Protein AF-A0A2K3MKZ1-F1 (afdb_monomer_lite)

Sequence (138 aa):
MDYRFEHHVVTYNKDEVHPLVTDGWKDMRDVFDLHQNEVIE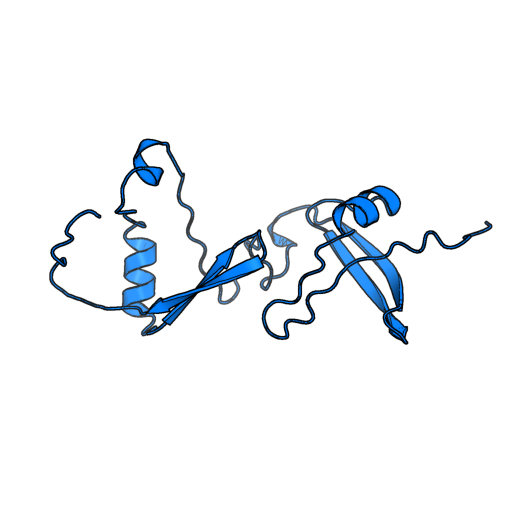FAYHGQGLFGIMASRRFESEDQIPDYHSRSVSRGNSVRFQVELTRDNISNPYLSIWNAFEIYVRNSNLNVITACCDNGTKTEMQVAKQDNPFWMTAL

Secondary structure (DSSP, 8-state):
-----------B---SSS--B-TTHHHHHHHTT--SSEEEEEEEEETTEEEEEEEEE-SSGGGS-TTSTT--SSSSPPP------HHHHHSS-----HHHHHHHHHTT-SEEEEE-TTS-EEEEE----SS---PPP-

Structure (mmCIF, N/CA/C/O backbone):
data_AF-A0A2K3MKZ1-F1
#
_entry.id   AF-A0A2K3MKZ1-F1
#
loop_
_atom_site.group_PDB
_atom_site.id
_atom_site.type_symbol
_atom_site.label_atom_id
_atom_site.label_alt_id
_atom_site.label_comp_id
_atom_site.label_asym_id
_atom_site.label_entity_id
_atom_site.label_seq_id
_atom_site.pdbx_PDB_ins_code
_atom_site.Cartn_x
_atom_site.Cartn_y
_atom_site.Cartn_z
_atom_site.occupancy
_atom_site.B_iso_or_equiv
_atom_site.auth_seq_id
_atom_site.auth_comp_id
_atom_site.auth_asym_id
_atom_site.auth_atom_id
_atom_site.pdbx_PDB_model_num
ATOM 1 N N . MET A 1 1 ? 23.942 4.328 -27.305 1.00 41.25 1 MET A N 1
ATOM 2 C CA . MET A 1 1 ? 23.542 3.670 -26.049 1.00 41.25 1 MET A CA 1
ATOM 3 C C . MET A 1 1 ? 22.583 2.561 -26.430 1.00 41.25 1 MET A C 1
ATOM 5 O O . MET A 1 1 ? 21.489 2.851 -26.893 1.00 41.25 1 MET A O 1
ATOM 9 N N . ASP A 1 2 ? 23.061 1.322 -26.394 1.00 34.81 2 ASP A N 1
ATOM 10 C CA . ASP A 1 2 ? 22.307 0.124 -26.774 1.00 34.81 2 ASP A CA 1
ATOM 11 C C . ASP A 1 2 ? 21.481 -0.290 -25.541 1.00 34.81 2 ASP A C 1
ATOM 13 O O . ASP A 1 2 ? 21.956 -1.043 -24.697 1.00 34.81 2 ASP A O 1
ATOM 17 N N . TYR A 1 3 ? 20.289 0.299 -25.367 1.00 44.50 3 TYR A N 1
ATOM 18 C CA . TYR A 1 3 ? 19.333 -0.048 -24.304 1.00 44.50 3 TYR A CA 1
ATOM 19 C C . TYR A 1 3 ? 18.700 -1.408 -24.608 1.00 44.50 3 TYR A C 1
ATOM 21 O O . TYR A 1 3 ? 17.492 -1.500 -24.825 1.00 44.50 3 TYR A O 1
ATOM 29 N N . ARG A 1 4 ? 19.502 -2.473 -24.702 1.00 46.88 4 ARG A N 1
ATOM 30 C CA . ARG A 1 4 ? 18.979 -3.835 -24.824 1.00 46.88 4 ARG A CA 1
ATOM 31 C C . ARG A 1 4 ? 18.303 -4.216 -23.515 1.00 46.88 4 ARG A C 1
ATOM 33 O O . ARG A 1 4 ? 18.897 -4.876 -22.679 1.00 46.88 4 ARG A O 1
ATOM 40 N N . PHE A 1 5 ? 17.067 -3.745 -23.386 1.00 56.25 5 PHE A N 1
ATOM 41 C CA . PHE A 1 5 ? 15.929 -4.392 -22.767 1.00 56.25 5 PHE A CA 1
ATOM 42 C C . PHE A 1 5 ? 16.297 -5.306 -21.602 1.00 56.25 5 PHE A C 1
ATOM 44 O O . PHE A 1 5 ? 16.205 -6.529 -21.711 1.00 56.25 5 PHE A O 1
ATOM 51 N N . GLU A 1 6 ? 16.654 -4.714 -20.466 1.00 63.59 6 GLU A N 1
ATOM 52 C CA . GLU A 1 6 ? 16.498 -5.400 -19.188 1.00 63.59 6 GLU A CA 1
ATOM 53 C C . GLU A 1 6 ? 14.995 -5.514 -18.922 1.00 63.59 6 GLU A C 1
ATOM 55 O O . GLU A 1 6 ? 14.397 -4.759 -18.170 1.00 63.59 6 GLU A O 1
ATOM 60 N N . HIS A 1 7 ? 14.326 -6.410 -19.644 1.00 76.25 7 HIS A N 1
ATOM 61 C CA . HIS A 1 7 ? 12.954 -6.765 -19.338 1.00 76.25 7 HIS A CA 1
ATOM 62 C C . HIS A 1 7 ? 12.983 -7.611 -18.076 1.00 76.25 7 HIS A C 1
ATOM 64 O O . HIS A 1 7 ? 13.445 -8.752 -18.092 1.00 76.25 7 HIS A O 1
ATOM 70 N N . HIS A 1 8 ? 12.492 -7.039 -16.984 1.00 86.81 8 HIS A N 1
ATOM 71 C CA . HIS A 1 8 ? 12.277 -7.775 -15.756 1.00 86.81 8 HIS A CA 1
ATOM 72 C C . HIS A 1 8 ? 10.819 -8.221 -15.685 1.00 86.81 8 HIS A C 1
ATOM 74 O O . HIS A 1 8 ? 9.904 -7.433 -15.929 1.00 86.81 8 HIS A O 1
ATOM 80 N N . VAL A 1 9 ? 10.599 -9.497 -15.379 1.00 90.81 9 VAL A N 1
ATOM 81 C CA . VAL A 1 9 ? 9.252 -10.047 -15.237 1.00 90.81 9 VAL A CA 1
ATOM 82 C C . VAL A 1 9 ? 8.858 -9.958 -13.777 1.00 90.81 9 VAL A C 1
ATOM 84 O O . VAL A 1 9 ? 9.576 -10.439 -12.906 1.00 90.81 9 VAL A O 1
ATOM 87 N N . VAL A 1 10 ? 7.698 -9.363 -13.528 1.00 92.19 10 VAL A N 1
ATOM 88 C CA . VAL A 1 10 ? 7.110 -9.286 -12.195 1.00 92.19 10 VAL A CA 1
ATOM 89 C C . VAL A 1 10 ? 5.719 -9.900 -12.189 1.00 92.19 10 VAL A C 1
ATOM 91 O O . VAL A 1 10 ? 4.999 -9.853 -13.191 1.00 92.19 10 VAL A O 1
ATOM 94 N N . THR A 1 11 ? 5.322 -10.458 -11.051 1.00 92.62 11 THR A N 1
ATOM 95 C CA . THR A 1 11 ? 3.951 -10.924 -10.839 1.00 92.62 11 THR A CA 1
ATOM 96 C C . THR A 1 11 ? 3.108 -9.764 -10.333 1.00 92.62 11 THR A C 1
ATOM 98 O O . THR A 1 11 ? 3.474 -9.091 -9.377 1.00 92.62 11 THR A O 1
ATOM 101 N N . TYR A 1 12 ? 1.951 -9.547 -10.952 1.00 89.12 12 TYR A N 1
ATOM 102 C CA . TYR A 1 12 ? 0.942 -8.608 -10.476 1.00 89.12 12 TYR A CA 1
ATOM 103 C C . TYR A 1 12 ? -0.300 -9.385 -10.043 1.00 89.12 12 TYR A C 1
ATOM 105 O O . TYR A 1 12 ? -0.839 -10.171 -10.826 1.00 89.12 12 TYR A O 1
ATOM 113 N N . ASN A 1 13 ? -0.757 -9.171 -8.808 1.00 88.75 13 ASN A N 1
ATOM 114 C CA . ASN A 1 13 ? -1.869 -9.929 -8.224 1.00 88.75 13 ASN A CA 1
ATOM 115 C C . ASN A 1 13 ? -3.242 -9.609 -8.853 1.00 88.75 13 ASN A C 1
ATOM 117 O O . ASN A 1 13 ? -4.185 -10.366 -8.634 1.00 88.75 13 ASN A O 1
ATOM 121 N N . LYS A 1 14 ? -3.357 -8.523 -9.639 1.00 85.81 14 LYS A N 1
ATOM 122 C CA . LYS A 1 14 ? -4.596 -8.065 -10.303 1.00 85.81 14 LYS A CA 1
ATOM 123 C C . LYS A 1 14 ? -5.787 -7.875 -9.356 1.00 85.81 14 LYS A C 1
ATOM 125 O O . LYS A 1 14 ? -6.932 -7.960 -9.789 1.00 85.81 14 LYS A O 1
ATOM 130 N N . ASP A 1 15 ? -5.526 -7.605 -8.082 1.00 82.44 15 ASP A N 1
ATOM 131 C CA . ASP A 1 15 ? -6.570 -7.286 -7.113 1.00 82.44 15 ASP A CA 1
ATOM 132 C C . ASP A 1 15 ? -7.006 -5.824 -7.307 1.00 82.44 15 ASP A C 1
ATOM 134 O O . ASP A 1 15 ? -6.184 -4.909 -7.255 1.00 82.44 15 ASP A O 1
ATOM 138 N N . GLU A 1 16 ? -8.298 -5.603 -7.557 1.00 77.25 16 GLU A N 1
ATOM 139 C CA . GLU A 1 16 ? -8.860 -4.270 -7.830 1.00 77.25 16 GLU A CA 1
ATOM 140 C C . GLU A 1 16 ? -8.819 -3.336 -6.611 1.00 77.25 16 GLU A C 1
ATOM 142 O O . GLU A 1 16 ? -8.837 -2.116 -6.758 1.00 77.25 16 GLU A O 1
ATOM 147 N N . VAL A 1 17 ? -8.764 -3.901 -5.403 1.00 70.88 17 V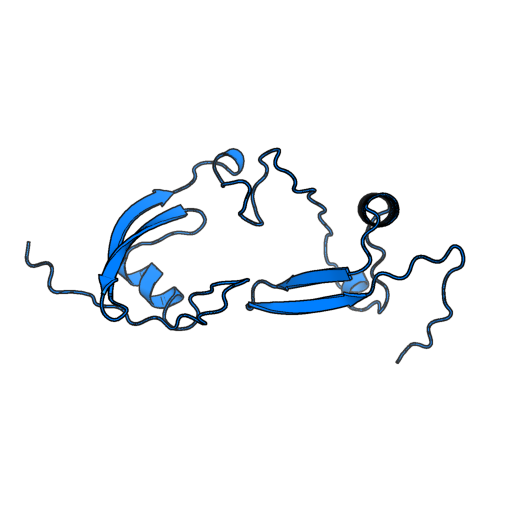AL A N 1
ATOM 148 C CA . VAL A 1 17 ? -8.828 -3.171 -4.131 1.00 70.88 17 VAL A CA 1
ATOM 149 C C . VAL A 1 17 ? -7.431 -2.951 -3.544 1.00 70.88 17 VAL A C 1
ATOM 151 O O . VAL A 1 17 ? -7.182 -1.947 -2.883 1.00 70.88 17 VAL A O 1
ATOM 154 N N . HIS A 1 18 ? -6.507 -3.889 -3.751 1.00 71.56 18 HIS A N 1
ATOM 155 C CA . HIS A 1 18 ? -5.130 -3.814 -3.267 1.00 71.56 18 HIS A CA 1
ATOM 156 C C . HIS A 1 18 ? -4.157 -4.367 -4.311 1.00 71.56 18 HIS A C 1
ATOM 158 O O . HIS A 1 18 ? -3.649 -5.490 -4.181 1.00 71.56 18 HIS A O 1
ATOM 164 N N . PRO A 1 19 ? -3.925 -3.580 -5.367 1.00 80.88 19 PRO A N 1
ATOM 165 C CA . PRO A 1 19 ? -3.023 -3.956 -6.435 1.00 80.88 19 PRO A CA 1
ATOM 166 C C . PRO A 1 19 ? -1.593 -4.066 -5.895 1.00 80.88 19 PRO A C 1
ATOM 168 O O . PRO A 1 19 ? -1.055 -3.108 -5.343 1.00 80.88 19 PRO A O 1
ATOM 171 N N . LEU A 1 20 ? -0.972 -5.234 -6.058 1.00 84.75 20 LEU A N 1
ATOM 172 C CA . LEU A 1 20 ? 0.391 -5.509 -5.606 1.00 84.75 20 LEU A CA 1
ATOM 173 C C . LEU A 1 20 ? 1.224 -6.160 -6.698 1.00 84.75 20 LEU A C 1
ATOM 175 O O . LEU A 1 20 ? 0.802 -7.129 -7.336 1.00 84.75 20 LEU A O 1
ATOM 179 N N . VAL A 1 21 ? 2.448 -5.659 -6.839 1.00 87.75 21 VAL A N 1
ATOM 180 C CA . VAL A 1 21 ? 3.524 -6.356 -7.538 1.00 87.75 21 VAL A CA 1
ATOM 181 C C . VAL A 1 21 ? 4.237 -7.240 -6.516 1.00 87.75 21 VAL A C 1
ATOM 183 O O . VAL A 1 21 ? 4.740 -6.735 -5.513 1.00 87.75 21 VAL A O 1
ATOM 186 N N . THR A 1 22 ? 4.226 -8.552 -6.729 1.00 87.19 22 THR A N 1
ATOM 187 C CA . THR A 1 22 ? 4.731 -9.547 -5.777 1.00 87.19 22 THR A CA 1
ATOM 188 C C . THR A 1 22 ? 6.095 -10.081 -6.214 1.00 87.19 22 THR A C 1
ATOM 190 O O . THR A 1 22 ? 7.128 -9.487 -5.900 1.00 87.19 22 THR A O 1
ATOM 193 N N . ASP A 1 23 ? 6.125 -11.192 -6.946 1.00 91.50 23 ASP A N 1
ATOM 194 C CA . ASP A 1 23 ? 7.366 -11.852 -7.350 1.00 91.50 23 ASP A CA 1
ATOM 195 C C . ASP A 1 23 ? 8.127 -10.996 -8.363 1.00 91.50 23 ASP A C 1
ATOM 197 O O . ASP A 1 23 ? 7.525 -10.286 -9.170 1.00 91.50 23 ASP A O 1
ATOM 201 N N . GLY A 1 24 ? 9.458 -11.043 -8.312 1.00 90.50 24 GLY A N 1
ATOM 202 C CA . GLY A 1 24 ? 10.333 -10.247 -9.178 1.00 90.50 24 GLY A CA 1
ATOM 203 C C . GLY A 1 24 ? 10.399 -8.758 -8.821 1.00 90.50 24 GLY A C 1
ATOM 204 O O . GLY A 1 24 ? 11.282 -8.065 -9.308 1.00 90.50 24 GLY A O 1
ATOM 205 N N . TRP A 1 25 ? 9.539 -8.234 -7.934 1.00 89.88 25 TRP A N 1
ATOM 206 C CA . TRP A 1 25 ? 9.580 -6.814 -7.555 1.00 89.88 25 TRP A CA 1
ATOM 207 C C . TRP A 1 25 ? 10.925 -6.408 -6.949 1.00 89.88 25 TRP A C 1
ATOM 209 O O . TRP A 1 25 ? 11.487 -5.369 -7.286 1.00 89.88 25 TRP A O 1
ATOM 219 N N . LYS A 1 26 ? 11.451 -7.228 -6.033 1.00 88.81 26 LYS A N 1
ATOM 220 C CA . LYS A 1 26 ? 12.726 -6.941 -5.373 1.00 88.81 26 LYS A CA 1
ATOM 221 C C . LYS A 1 26 ? 13.869 -6.883 -6.387 1.00 88.81 26 LYS A C 1
ATOM 223 O O . LYS A 1 26 ? 14.595 -5.899 -6.396 1.00 88.81 26 LYS A O 1
ATOM 228 N N . ASP A 1 27 ? 13.962 -7.892 -7.243 1.00 90.44 27 ASP A N 1
ATOM 229 C CA . ASP A 1 27 ? 15.028 -8.009 -8.236 1.00 90.44 27 ASP A CA 1
ATOM 230 C C . ASP A 1 27 ? 14.914 -6.902 -9.296 1.00 90.44 27 ASP A C 1
ATOM 232 O O . ASP A 1 27 ? 15.915 -6.290 -9.658 1.00 90.44 27 ASP A O 1
ATOM 236 N N . MET A 1 28 ? 13.691 -6.563 -9.725 1.00 89.88 28 MET A N 1
ATOM 237 C CA . MET A 1 28 ? 13.425 -5.405 -10.580 1.00 89.88 28 MET A CA 1
ATOM 238 C C . MET A 1 28 ? 13.988 -4.123 -9.957 1.00 89.88 28 MET A C 1
ATOM 240 O O . MET A 1 28 ? 14.646 -3.346 -10.644 1.00 89.88 28 MET A O 1
ATOM 244 N N . ARG A 1 29 ? 13.744 -3.886 -8.661 1.00 89.62 29 ARG A N 1
ATOM 245 C CA . ARG A 1 29 ? 14.238 -2.667 -8.014 1.00 89.62 29 ARG A CA 1
ATOM 246 C C . ARG A 1 29 ? 15.758 -2.578 -8.013 1.00 89.62 29 ARG A C 1
ATOM 248 O O . ARG A 1 29 ? 16.283 -1.498 -8.253 1.00 89.62 29 ARG A O 1
ATOM 255 N N . ASP A 1 30 ? 16.438 -3.697 -7.795 1.00 88.31 30 ASP A N 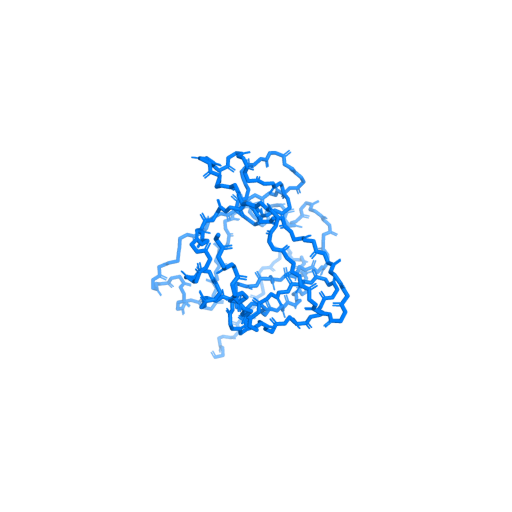1
ATOM 256 C CA . ASP A 1 30 ? 17.900 -3.741 -7.801 1.00 88.31 30 ASP A CA 1
ATOM 257 C C . ASP A 1 30 ? 18.461 -3.486 -9.215 1.00 88.31 30 ASP A C 1
ATOM 259 O O . ASP A 1 30 ? 19.451 -2.775 -9.368 1.00 88.31 30 ASP A O 1
ATOM 263 N N . VAL A 1 31 ? 17.803 -4.014 -10.254 1.00 88.75 31 VAL A N 1
ATOM 264 C CA . VAL A 1 31 ? 18.192 -3.821 -11.664 1.00 88.75 31 VAL A CA 1
ATOM 265 C C . VAL A 1 31 ? 18.030 -2.366 -12.109 1.00 88.75 31 VAL A C 1
ATOM 267 O O . VAL A 1 31 ? 18.928 -1.799 -12.725 1.00 88.75 31 VAL A O 1
ATOM 270 N N . PHE A 1 32 ? 16.901 -1.739 -11.775 1.00 86.75 32 PHE A N 1
ATOM 271 C CA . PHE A 1 32 ? 16.582 -0.375 -12.209 1.00 86.75 32 PHE A CA 1
ATOM 272 C C . PHE A 1 32 ? 17.012 0.719 -11.216 1.00 86.75 32 PHE A C 1
ATOM 274 O O . PHE A 1 32 ? 16.619 1.873 -11.384 1.00 86.75 32 PHE A O 1
ATOM 281 N N . ASP A 1 33 ? 17.804 0.373 -10.196 1.00 86.94 33 ASP A N 1
ATOM 282 C CA . ASP A 1 33 ? 18.281 1.286 -9.146 1.00 86.94 33 ASP A CA 1
ATOM 283 C C . ASP A 1 33 ? 17.137 2.064 -8.453 1.00 86.94 33 ASP A C 1
ATOM 285 O O . ASP A 1 33 ? 17.184 3.275 -8.219 1.00 86.94 33 ASP A O 1
ATOM 289 N N . LEU A 1 34 ? 16.062 1.343 -8.133 1.00 89.00 34 LEU A N 1
ATOM 290 C CA . LEU A 1 34 ? 14.846 1.853 -7.502 1.00 89.00 34 LEU A CA 1
ATOM 291 C C . LEU A 1 34 ? 14.926 1.719 -5.979 1.00 89.00 34 LEU A C 1
ATOM 293 O O . LEU A 1 34 ? 15.242 0.664 -5.425 1.00 89.00 34 LEU A O 1
ATOM 297 N N . HIS A 1 35 ? 14.620 2.800 -5.278 1.00 85.31 35 HIS A N 1
ATOM 298 C CA . HIS A 1 35 ? 14.863 2.951 -3.850 1.00 85.31 35 HIS A CA 1
ATOM 299 C C . HIS A 1 35 ? 13.581 2.855 -3.019 1.00 85.31 35 HIS A C 1
ATOM 301 O O . HIS A 1 35 ? 12.463 2.746 -3.516 1.00 85.31 35 HIS A O 1
ATOM 307 N N . GLN A 1 36 ? 13.730 2.844 -1.694 1.00 78.44 36 GLN A N 1
ATOM 308 C CA . GLN A 1 36 ? 12.578 2.947 -0.803 1.00 78.44 36 GLN A CA 1
ATOM 309 C C . GLN A 1 36 ? 12.028 4.382 -0.818 1.00 78.44 36 GLN A C 1
ATOM 311 O O . GLN A 1 36 ? 12.806 5.331 -0.824 1.00 78.44 36 GLN A O 1
ATOM 316 N N . ASN A 1 37 ? 10.700 4.525 -0.729 1.00 78.31 37 ASN A N 1
ATOM 317 C CA . ASN A 1 37 ? 9.998 5.814 -0.682 1.00 78.31 37 ASN A CA 1
ATOM 318 C C . ASN A 1 37 ? 10.261 6.678 -1.927 1.00 78.31 37 ASN A C 1
ATOM 320 O O . ASN A 1 37 ? 10.794 7.784 -1.844 1.00 78.31 37 ASN A O 1
ATOM 324 N N . GLU A 1 38 ? 9.849 6.184 -3.085 1.00 85.81 38 GLU A N 1
ATOM 325 C CA . GLU A 1 38 ? 9.901 6.920 -4.343 1.00 85.81 38 GLU A CA 1
ATOM 326 C C . GLU A 1 38 ? 8.588 6.775 -5.115 1.00 85.81 38 GLU A C 1
ATOM 328 O O . GLU A 1 38 ? 7.867 5.788 -4.961 1.00 85.81 38 GLU A O 1
ATOM 333 N N . VAL A 1 39 ? 8.281 7.770 -5.946 1.00 87.94 39 VAL A N 1
ATOM 334 C CA . VAL A 1 39 ? 7.272 7.645 -7.002 1.00 87.94 39 VAL A CA 1
ATOM 335 C C . VAL A 1 39 ? 7.943 7.050 -8.221 1.00 87.94 39 VAL A C 1
ATOM 337 O O . VAL A 1 39 ? 8.991 7.542 -8.635 1.00 87.94 39 VAL A O 1
ATOM 340 N N . ILE A 1 40 ? 7.301 6.051 -8.818 1.00 90.44 40 ILE A N 1
ATOM 341 C CA . ILE A 1 40 ? 7.692 5.482 -10.105 1.00 90.44 40 ILE A CA 1
ATOM 342 C C . ILE A 1 40 ? 6.527 5.683 -11.065 1.00 90.44 40 ILE A C 1
ATOM 344 O O . ILE A 1 40 ? 5.390 5.317 -10.763 1.00 90.44 40 ILE A O 1
ATOM 348 N N . GLU A 1 41 ? 6.809 6.269 -12.221 1.00 90.38 41 GLU A N 1
ATOM 349 C CA . GLU A 1 41 ? 5.830 6.478 -13.279 1.00 90.38 41 GLU A CA 1
ATOM 350 C C . GLU A 1 41 ? 5.994 5.400 -14.348 1.00 90.38 41 GLU A C 1
ATOM 352 O O . GLU A 1 41 ? 7.063 5.259 -14.946 1.00 90.38 41 GLU A O 1
ATOM 357 N N . PHE A 1 42 ? 4.922 4.651 -14.605 1.00 90.38 42 PHE A N 1
ATOM 358 C CA . PHE A 1 42 ? 4.893 3.606 -15.623 1.00 90.38 42 PHE A CA 1
ATOM 359 C C . PHE A 1 42 ? 4.052 4.031 -16.831 1.00 90.38 42 PHE A C 1
ATOM 361 O O . PHE A 1 42 ? 2.912 4.468 -16.681 1.00 90.38 42 PHE A O 1
ATOM 368 N N . ALA A 1 43 ? 4.577 3.825 -18.039 1.00 90.94 43 ALA A N 1
ATOM 369 C CA . ALA A 1 43 ? 3.811 3.869 -19.280 1.00 90.94 43 ALA A CA 1
ATOM 370 C C . ALA A 1 43 ? 3.376 2.454 -19.673 1.00 90.94 43 ALA A C 1
ATOM 372 O O . ALA A 1 43 ? 4.208 1.560 -19.817 1.00 90.94 43 ALA A O 1
ATOM 373 N N . TYR A 1 44 ? 2.075 2.242 -19.871 1.00 91.62 44 TYR A N 1
ATOM 374 C CA . TYR A 1 44 ? 1.554 0.960 -20.340 1.00 91.62 44 TYR A CA 1
ATOM 375 C C . TYR A 1 44 ? 1.624 0.866 -21.869 1.00 91.62 44 TYR A C 1
ATOM 377 O O . TYR A 1 44 ? 1.031 1.681 -22.573 1.00 91.62 44 TYR A O 1
ATOM 385 N N . HIS A 1 45 ? 2.308 -0.160 -22.379 1.00 90.56 45 HIS A N 1
ATOM 386 C CA . HIS A 1 45 ? 2.505 -0.391 -23.815 1.00 90.56 45 HIS A CA 1
ATOM 387 C C . HIS A 1 45 ? 1.651 -1.539 -24.380 1.00 90.56 45 HIS A C 1
ATOM 389 O O . HIS A 1 45 ? 1.768 -1.870 -25.559 1.00 90.56 45 HIS A O 1
ATOM 395 N N . GLY A 1 46 ? 0.762 -2.128 -23.573 1.00 89.81 46 GLY A N 1
ATOM 396 C CA . GLY A 1 46 ? -0.052 -3.277 -23.975 1.00 89.81 46 GLY A CA 1
ATOM 397 C C . GLY A 1 46 ? 0.567 -4.617 -23.577 1.00 89.81 46 GLY A C 1
ATOM 398 O O . GLY A 1 46 ? 1.743 -4.702 -23.249 1.00 89.81 46 GLY A O 1
ATOM 399 N N . GLN A 1 47 ? -0.246 -5.679 -23.587 1.00 88.88 47 GLN A N 1
ATOM 400 C CA . GLN A 1 47 ? 0.190 -7.065 -23.332 1.00 88.88 47 GLN A CA 1
ATOM 401 C C . GLN A 1 47 ? 0.976 -7.262 -22.019 1.00 88.88 47 GLN A C 1
ATOM 403 O O . GLN A 1 47 ? 1.853 -8.114 -21.932 1.00 88.88 47 GLN A O 1
ATOM 408 N N . GLY A 1 48 ? 0.653 -6.480 -20.984 1.00 86.38 48 GLY A N 1
ATOM 409 C CA . GLY A 1 48 ? 1.365 -6.537 -19.703 1.00 86.38 48 GLY A CA 1
ATOM 410 C C . GLY A 1 48 ? 2.772 -5.927 -19.725 1.00 86.38 48 GLY A C 1
ATOM 411 O O . GLY A 1 48 ? 3.513 -6.125 -18.769 1.00 86.38 48 GLY A O 1
ATOM 412 N N . LEU A 1 49 ? 3.140 -5.190 -20.778 1.00 90.00 49 LEU A N 1
ATOM 413 C CA . LEU A 1 49 ? 4.407 -4.471 -20.872 1.00 90.00 49 LEU A CA 1
ATOM 414 C C . LEU A 1 49 ? 4.268 -3.051 -20.318 1.00 90.00 49 LEU A C 1
ATOM 416 O O . LEU A 1 49 ? 3.387 -2.289 -20.733 1.00 90.00 49 LEU A O 1
ATOM 420 N N . PHE A 1 50 ? 5.182 -2.689 -19.422 1.00 91.44 50 PHE A N 1
ATOM 421 C CA . PHE A 1 50 ? 5.269 -1.364 -18.822 1.00 91.44 50 PHE A CA 1
ATOM 422 C C . PHE A 1 50 ? 6.686 -0.812 -18.983 1.00 91.44 50 PHE A C 1
ATOM 424 O O . PHE A 1 50 ? 7.658 -1.525 -18.742 1.00 91.44 50 PHE A O 1
ATOM 431 N N . GLY A 1 51 ? 6.800 0.449 -19.395 1.00 90.06 51 GLY A N 1
ATOM 432 C CA . GLY A 1 51 ? 8.058 1.193 -19.409 1.00 90.06 51 GLY A CA 1
ATOM 433 C C . GLY A 1 51 ? 8.153 2.101 -18.188 1.00 90.06 51 GLY A C 1
ATOM 434 O O . GLY A 1 51 ? 7.179 2.776 -17.861 1.00 90.06 51 GLY A O 1
ATOM 435 N N . ILE A 1 52 ? 9.305 2.138 -17.517 1.00 89.88 52 ILE A N 1
ATOM 436 C CA . ILE A 1 52 ? 9.569 3.120 -16.457 1.00 89.88 52 ILE A CA 1
ATOM 437 C C . ILE A 1 52 ? 9.907 4.451 -17.132 1.00 89.88 52 ILE A C 1
ATOM 439 O O . ILE A 1 52 ? 10.905 4.554 -17.841 1.00 89.88 52 ILE A O 1
ATOM 443 N N . MET A 1 53 ? 9.060 5.458 -16.934 1.00 90.19 53 MET A N 1
ATOM 444 C CA . MET A 1 53 ? 9.205 6.781 -17.550 1.00 90.19 53 MET A CA 1
ATOM 445 C C . MET A 1 53 ? 10.020 7.731 -16.679 1.00 90.19 53 MET A C 1
ATOM 447 O O . MET A 1 53 ? 10.825 8.509 -17.187 1.00 90.19 53 MET A O 1
ATOM 451 N N . ALA A 1 54 ? 9.797 7.668 -15.368 1.00 86.88 54 ALA A N 1
ATOM 452 C CA . ALA A 1 54 ? 10.471 8.494 -14.384 1.00 86.88 54 ALA A CA 1
ATOM 453 C C . ALA A 1 54 ? 10.456 7.809 -13.016 1.00 86.88 54 ALA A C 1
ATOM 455 O O . ALA A 1 54 ? 9.548 7.037 -12.699 1.00 86.88 54 ALA A O 1
ATOM 456 N N . SER A 1 55 ? 11.441 8.145 -12.188 1.00 89.38 55 SER A N 1
ATOM 457 C CA . SER A 1 55 ? 11.415 7.878 -10.755 1.00 89.38 55 SER A CA 1
ATOM 458 C C . SER A 1 55 ? 11.841 9.128 -9.989 1.00 89.38 55 SER A C 1
ATOM 460 O O . SER A 1 55 ? 12.702 9.895 -10.431 1.00 89.38 55 SER A O 1
ATOM 462 N N . ARG A 1 56 ? 11.203 9.375 -8.844 1.00 89.25 56 ARG A N 1
ATOM 463 C CA . ARG A 1 56 ? 11.525 10.499 -7.962 1.00 89.25 56 ARG A CA 1
ATOM 464 C C . ARG A 1 56 ? 11.458 10.051 -6.515 1.00 89.25 56 ARG A C 1
ATOM 466 O O . ARG A 1 56 ? 10.389 9.689 -6.028 1.00 89.25 56 ARG A O 1
ATOM 473 N N . ARG A 1 57 ? 12.588 10.130 -5.815 1.00 88.50 57 ARG A N 1
ATOM 474 C CA . ARG A 1 57 ? 12.657 9.851 -4.377 1.00 88.50 57 ARG A CA 1
ATOM 475 C C . ARG A 1 57 ? 11.953 10.945 -3.583 1.00 88.50 57 ARG A C 1
ATOM 477 O O . ARG A 1 57 ? 12.036 12.119 -3.940 1.00 88.50 57 ARG A O 1
ATOM 484 N N . PHE A 1 58 ? 11.285 10.553 -2.505 1.00 86.31 58 PHE A N 1
ATOM 485 C CA . PHE A 1 58 ? 10.787 11.491 -1.509 1.00 86.31 58 PHE A CA 1
ATOM 486 C C . PHE A 1 58 ? 11.924 11.876 -0.564 1.00 86.31 58 PHE A C 1
ATOM 488 O O . PHE A 1 58 ? 12.590 11.010 0.002 1.00 86.31 58 PHE A O 1
ATOM 495 N N . GLU A 1 59 ? 12.141 13.174 -0.381 1.00 85.31 59 GLU A N 1
ATOM 496 C CA . GLU A 1 59 ? 13.172 13.696 0.527 1.00 85.31 59 GLU A CA 1
ATOM 497 C C . GLU A 1 59 ? 12.691 13.731 1.984 1.00 85.31 59 GLU A C 1
ATOM 499 O O . GLU A 1 59 ? 13.494 13.738 2.916 1.00 85.31 59 GLU A O 1
ATOM 504 N N . SER A 1 60 ? 11.373 13.729 2.185 1.00 81.69 60 SER A N 1
ATOM 505 C CA . SER A 1 60 ? 10.732 13.836 3.491 1.00 81.69 60 SER A CA 1
ATOM 506 C C . SER A 1 60 ? 9.345 13.183 3.496 1.00 81.69 60 SER A C 1
ATOM 508 O O . SER A 1 60 ? 8.720 12.993 2.449 1.00 81.69 60 SER A O 1
ATOM 510 N N . GLU A 1 61 ? 8.852 12.803 4.682 1.00 78.56 61 GLU A N 1
ATOM 511 C CA . GLU A 1 61 ? 7.579 12.073 4.823 1.00 78.56 61 GLU A CA 1
ATOM 512 C C . GLU A 1 61 ? 6.355 12.889 4.366 1.00 78.56 61 GLU A C 1
ATOM 514 O O . GLU A 1 61 ? 5.344 12.309 3.976 1.00 78.56 61 GLU A O 1
ATOM 519 N N . ASP A 1 62 ? 6.421 14.222 4.381 1.00 80.62 62 ASP A N 1
ATOM 520 C CA . ASP A 1 62 ? 5.343 15.111 3.928 1.00 80.62 62 ASP A CA 1
ATOM 521 C C . ASP A 1 62 ? 5.170 15.131 2.402 1.00 80.62 62 ASP A C 1
ATOM 523 O O . ASP A 1 62 ? 4.103 15.501 1.915 1.00 80.62 62 ASP A O 1
ATOM 527 N N . GLN A 1 63 ? 6.177 14.679 1.646 1.00 83.81 63 GLN A N 1
ATOM 528 C CA . GLN A 1 63 ? 6.081 14.512 0.194 1.00 83.81 63 GLN A CA 1
ATOM 529 C C . GLN A 1 63 ? 5.376 13.207 -0.204 1.00 83.81 63 GLN A C 1
ATOM 531 O O . GLN A 1 63 ? 5.005 13.048 -1.370 1.00 83.81 63 GLN A O 1
ATOM 536 N N . ILE A 1 64 ? 5.197 12.279 0.744 1.00 83.81 64 ILE A N 1
ATOM 537 C CA . ILE A 1 64 ? 4.522 11.001 0.519 1.00 83.81 64 ILE A CA 1
ATOM 538 C C . ILE A 1 64 ? 3.014 11.265 0.333 1.00 83.81 64 ILE A C 1
ATOM 540 O O . ILE A 1 64 ? 2.382 11.793 1.255 1.00 83.81 64 ILE A O 1
ATOM 544 N N . PRO A 1 65 ? 2.408 10.867 -0.804 1.00 78.81 65 PRO A N 1
ATOM 545 C CA . PRO A 1 65 ? 0.990 11.085 -1.084 1.00 78.81 65 PRO A CA 1
ATOM 546 C C . PRO A 1 65 ? 0.063 10.514 -0.007 1.00 78.81 65 PRO A C 1
ATOM 548 O O . PRO A 1 65 ? 0.353 9.470 0.570 1.00 78.81 65 PRO A O 1
ATOM 551 N N . ASP A 1 66 ? -1.069 11.172 0.233 1.00 75.94 66 ASP A N 1
ATOM 552 C CA . ASP A 1 66 ? -2.034 10.867 1.303 1.00 75.94 66 ASP A CA 1
ATOM 553 C C . ASP A 1 66 ? -2.656 9.462 1.240 1.00 75.94 66 ASP A C 1
ATOM 555 O O . ASP A 1 66 ? -3.044 8.906 2.269 1.00 75.94 66 ASP A O 1
ATOM 559 N N . TYR A 1 67 ? -2.706 8.864 0.050 1.00 71.12 67 TYR A N 1
ATOM 560 C CA . TYR A 1 67 ? -3.145 7.487 -0.167 1.00 71.12 67 TYR A CA 1
ATOM 561 C C . TYR A 1 67 ? -2.113 6.426 0.253 1.00 71.12 67 TYR A C 1
ATOM 563 O O . TYR A 1 67 ? -2.426 5.236 0.271 1.00 71.12 67 TYR A O 1
ATOM 571 N N . HIS A 1 68 ? -0.876 6.812 0.571 1.00 73.00 68 HIS A N 1
ATOM 572 C CA . HIS A 1 68 ? 0.176 5.886 0.978 1.00 73.00 68 HIS A CA 1
ATOM 573 C C . HIS A 1 68 ? 0.175 5.690 2.504 1.00 73.00 68 HIS A C 1
ATOM 575 O O . HIS A 1 68 ? 0.122 6.654 3.266 1.00 73.00 68 HIS A O 1
ATOM 581 N N . SER A 1 69 ? 0.325 4.446 2.974 1.00 68.19 69 SER A N 1
ATOM 582 C CA . SER A 1 69 ? 0.231 4.072 4.403 1.00 68.19 69 SER A CA 1
ATOM 583 C C . SER A 1 69 ? 1.208 4.811 5.329 1.00 68.19 69 SER A C 1
ATOM 585 O O . SER A 1 69 ? 0.953 4.962 6.522 1.00 68.19 69 SER A O 1
ATOM 587 N N . ARG A 1 70 ? 2.333 5.278 4.777 1.00 72.44 70 ARG A N 1
ATOM 588 C CA . ARG A 1 70 ? 3.372 6.046 5.488 1.00 72.44 70 ARG A CA 1
ATOM 589 C C . ARG A 1 70 ? 3.219 7.568 5.400 1.00 72.44 70 ARG A C 1
ATOM 591 O O . ARG A 1 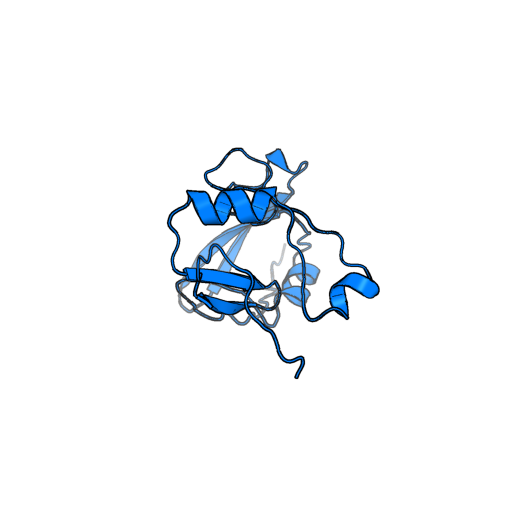70 ? 4.083 8.269 5.916 1.00 72.44 70 ARG A O 1
ATOM 598 N N . SER A 1 71 ? 2.186 8.086 4.735 1.00 74.31 71 SER A N 1
ATOM 599 C CA . SER A 1 71 ? 1.993 9.534 4.634 1.00 74.31 71 SER A CA 1
ATOM 600 C C . SER A 1 71 ? 1.761 10.157 6.009 1.00 74.31 71 SER A C 1
ATOM 602 O O . SER A 1 71 ? 1.043 9.613 6.849 1.00 74.31 71 SER A O 1
ATOM 604 N N . VAL A 1 72 ? 2.366 11.322 6.230 1.00 72.31 72 VAL A N 1
ATOM 605 C CA . VAL A 1 72 ? 2.077 12.200 7.379 1.00 72.31 72 VAL A CA 1
ATOM 606 C C . VAL A 1 72 ? 1.251 13.420 6.978 1.00 72.31 72 VAL A C 1
ATOM 608 O O . VAL A 1 72 ? 0.947 14.270 7.818 1.00 72.31 72 VAL A O 1
ATOM 611 N N . SER A 1 73 ? 0.894 13.525 5.693 1.00 68.00 73 SER A N 1
ATOM 612 C CA . SER A 1 73 ? 0.053 14.605 5.190 1.00 68.00 73 SER A CA 1
ATOM 613 C C . SER A 1 73 ? -1.351 14.527 5.806 1.00 68.00 73 SER A C 1
ATOM 615 O O . SER A 1 73 ? -1.868 13.452 6.116 1.00 68.00 73 SER A O 1
ATOM 617 N N . ARG A 1 74 ? -1.974 15.692 6.026 1.00 57.28 74 ARG A N 1
ATOM 618 C CA . ARG A 1 74 ? -3.322 15.809 6.608 1.00 57.28 74 ARG A CA 1
ATOM 619 C C . ARG A 1 74 ? -4.395 15.423 5.577 1.00 57.28 74 ARG A C 1
ATOM 621 O O . ARG A 1 74 ? -5.101 16.291 5.076 1.00 57.28 74 ARG A O 1
ATOM 628 N N . GLY A 1 75 ? -4.488 14.140 5.243 1.00 61.62 75 GLY A N 1
ATOM 629 C CA . GLY A 1 75 ? -5.623 13.554 4.521 1.00 61.62 75 GLY A CA 1
ATOM 630 C C . GLY A 1 75 ? -6.724 13.055 5.468 1.00 61.62 75 GLY A C 1
ATOM 631 O O . GLY A 1 75 ? -6.653 13.257 6.679 1.00 61.62 75 GLY A O 1
ATOM 632 N N . ASN A 1 76 ? -7.711 12.323 4.930 1.00 61.72 76 ASN A N 1
ATOM 633 C CA . ASN A 1 76 ? -8.772 11.614 5.684 1.00 61.72 76 ASN A CA 1
ATOM 634 C C . ASN A 1 76 ? -8.248 10.463 6.578 1.00 61.72 76 ASN A C 1
ATOM 636 O O . ASN A 1 76 ? -9.023 9.654 7.089 1.00 61.72 76 ASN A O 1
ATOM 640 N N . SER A 1 77 ? -6.933 10.367 6.742 1.00 67.75 77 SER A N 1
ATOM 641 C CA . SER A 1 77 ? -6.228 9.266 7.381 1.00 67.75 77 SER A CA 1
ATOM 642 C C . SER A 1 77 ? -5.846 9.667 8.804 1.00 67.75 77 SER A C 1
ATOM 644 O O . SER A 1 77 ? -5.210 10.699 9.020 1.00 67.75 77 SER A O 1
ATOM 646 N N . VAL A 1 78 ? -6.208 8.847 9.792 1.00 72.94 78 VAL A N 1
ATOM 647 C CA . VAL A 1 78 ? -5.750 9.017 11.179 1.00 72.94 78 VAL A CA 1
ATOM 648 C C . VAL A 1 78 ? -4.658 7.991 11.458 1.00 72.94 78 VAL A C 1
ATOM 650 O O . VAL A 1 78 ? -4.865 6.794 11.265 1.00 72.94 78 VAL A O 1
ATOM 653 N N . ARG A 1 79 ? -3.485 8.455 11.902 1.00 74.62 79 ARG A N 1
ATOM 654 C CA . ARG A 1 79 ? -2.335 7.594 12.207 1.00 74.62 79 ARG A CA 1
ATOM 655 C C . ARG A 1 79 ? -2.298 7.254 13.694 1.00 74.62 79 ARG A C 1
ATOM 657 O O . ARG A 1 79 ? -2.297 8.144 14.542 1.00 74.62 79 ARG A O 1
ATOM 664 N N . PHE A 1 80 ? -2.184 5.963 13.990 1.00 76.50 80 PHE A N 1
ATOM 665 C CA . PHE A 1 80 ? -1.938 5.426 15.328 1.00 76.50 80 PHE A CA 1
ATOM 666 C C . PHE A 1 80 ? -0.669 4.574 15.279 1.00 76.50 80 PHE A C 1
ATOM 668 O O . PHE A 1 80 ? -0.461 3.840 14.316 1.00 76.50 80 PHE A O 1
ATOM 675 N N . GLN A 1 81 ? 0.189 4.671 16.294 1.00 73.88 81 GLN A N 1
ATOM 676 C CA . GLN A 1 81 ? 1.443 3.921 16.355 1.00 73.88 81 GLN A CA 1
ATOM 677 C C . GLN A 1 81 ? 1.527 3.164 17.680 1.00 73.88 81 GLN A C 1
ATOM 679 O O . GLN A 1 81 ? 1.263 3.730 18.740 1.00 73.88 81 GLN A O 1
ATOM 684 N N . VAL A 1 82 ? 1.881 1.881 17.610 1.00 72.06 82 VAL A N 1
ATOM 685 C CA . VAL A 1 82 ? 2.051 1.002 18.771 1.00 72.06 82 VAL A CA 1
ATOM 686 C C . VAL A 1 82 ? 3.427 0.363 18.689 1.00 72.06 82 VAL A C 1
ATOM 688 O O . VAL A 1 82 ? 3.793 -0.201 17.661 1.00 72.06 82 VAL A O 1
ATOM 691 N N . GLU A 1 83 ? 4.186 0.453 19.775 1.00 75.88 83 GLU A N 1
ATOM 692 C CA . GLU A 1 83 ? 5.431 -0.291 19.917 1.00 75.88 83 GLU A CA 1
ATOM 693 C C . GLU A 1 83 ? 5.115 -1.736 20.316 1.00 75.88 83 GLU A C 1
ATOM 695 O O . GLU A 1 83 ? 4.435 -2.002 21.313 1.00 75.88 83 GLU A O 1
ATOM 700 N N . LEU A 1 84 ? 5.589 -2.682 19.508 1.00 70.88 84 LEU A N 1
ATOM 701 C CA . LEU A 1 84 ? 5.433 -4.102 19.780 1.00 70.88 84 LEU A CA 1
ATOM 702 C C . LEU A 1 84 ? 6.611 -4.587 20.629 1.00 70.88 84 LEU A C 1
ATOM 704 O O . LEU A 1 84 ? 7.732 -4.705 20.139 1.00 70.88 84 LEU A O 1
ATOM 708 N N . THR A 1 85 ? 6.353 -4.896 21.898 1.00 79.75 85 THR A N 1
ATOM 709 C CA . THR A 1 85 ? 7.312 -5.591 22.768 1.00 79.75 85 THR A CA 1
ATOM 710 C C . THR A 1 85 ? 6.982 -7.088 22.827 1.00 79.75 85 THR A C 1
ATOM 712 O O . THR A 1 85 ? 5.892 -7.516 22.432 1.00 79.75 85 THR A O 1
ATOM 715 N N . ARG A 1 86 ? 7.907 -7.907 23.348 1.00 76.81 86 ARG A N 1
ATOM 716 C CA . ARG A 1 86 ? 7.660 -9.349 23.550 1.00 76.81 86 ARG A CA 1
ATOM 717 C C . ARG A 1 86 ? 6.441 -9.616 24.435 1.00 76.81 86 ARG A C 1
ATOM 719 O O . ARG A 1 86 ? 5.701 -10.556 24.158 1.00 76.81 86 ARG A O 1
ATOM 726 N N . ASP A 1 87 ? 6.216 -8.778 25.439 1.00 72.88 87 ASP A N 1
ATOM 727 C CA . ASP A 1 87 ? 5.098 -8.918 26.376 1.00 72.88 87 ASP A CA 1
ATOM 728 C C . ASP A 1 87 ? 3.759 -8.588 25.698 1.00 72.88 87 ASP A C 1
ATOM 730 O O . ASP A 1 87 ? 2.749 -9.239 25.946 1.00 72.88 87 ASP A O 1
ATOM 734 N N . ASN A 1 88 ? 3.758 -7.625 24.772 1.00 69.81 88 ASN A N 1
ATOM 735 C CA . ASN A 1 88 ? 2.556 -7.177 24.066 1.00 69.81 88 ASN A CA 1
ATOM 736 C C . ASN A 1 88 ? 2.124 -8.179 22.986 1.00 69.81 88 ASN A C 1
ATOM 738 O O . ASN A 1 88 ? 0.935 -8.379 22.774 1.00 69.81 88 ASN A O 1
ATOM 742 N N . 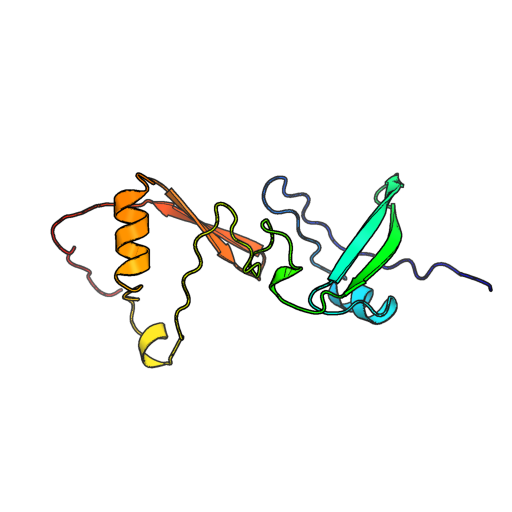ILE A 1 89 ? 3.092 -8.793 22.292 1.00 70.06 89 ILE A N 1
ATOM 743 C CA . ILE A 1 89 ? 2.837 -9.767 21.215 1.00 70.06 89 ILE A CA 1
ATOM 744 C C . ILE A 1 89 ? 2.368 -11.116 21.778 1.00 70.06 89 ILE A C 1
ATOM 746 O O . ILE A 1 89 ? 1.600 -11.825 21.135 1.00 70.06 89 ILE A O 1
ATOM 750 N N . SER A 1 90 ? 2.859 -11.494 22.960 1.00 68.94 90 SER A N 1
ATOM 751 C CA . SER A 1 90 ? 2.496 -12.758 23.614 1.00 68.94 90 SER A CA 1
ATOM 752 C C . SER A 1 90 ? 1.174 -12.685 24.382 1.00 68.94 90 SER A C 1
ATOM 754 O O . SER A 1 90 ? 0.638 -13.719 24.780 1.00 68.94 90 SER A O 1
ATOM 756 N N . ASN A 1 91 ? 0.624 -11.484 24.564 1.00 65.56 91 ASN A N 1
ATOM 757 C CA . ASN A 1 91 ? -0.686 -11.298 25.158 1.00 65.56 91 ASN A CA 1
ATOM 758 C C . ASN A 1 91 ? -1.776 -11.495 24.085 1.00 65.56 91 ASN A C 1
ATOM 760 O O . ASN A 1 91 ? -1.739 -10.811 23.061 1.00 65.56 91 ASN A O 1
ATOM 764 N N . PRO A 1 92 ? -2.786 -12.364 24.300 1.00 61.66 92 PRO A N 1
ATOM 765 C CA . PRO A 1 92 ? -3.943 -12.458 23.401 1.00 61.66 92 PRO A CA 1
ATOM 766 C C . PRO A 1 92 ? -4.757 -11.154 23.347 1.00 61.66 92 PRO A C 1
ATOM 768 O O . PRO A 1 92 ? -5.630 -10.995 22.496 1.00 61.66 92 PRO A O 1
ATOM 771 N N . TYR A 1 93 ? -4.484 -10.223 24.263 1.00 63.69 93 TYR A N 1
ATOM 772 C CA . TYR A 1 93 ? -5.070 -8.899 24.320 1.00 63.69 93 TYR A CA 1
ATOM 773 C C . TYR A 1 93 ? -4.025 -7.824 24.003 1.00 63.69 93 TYR A C 1
ATOM 775 O O . TYR A 1 93 ? -3.118 -7.556 24.795 1.00 63.69 93 TYR A O 1
ATOM 783 N N . LEU A 1 94 ? -4.205 -7.146 22.868 1.00 62.66 94 LEU A N 1
ATOM 784 C CA . LEU A 1 94 ? -3.507 -5.901 22.576 1.00 62.66 94 LEU A CA 1
ATOM 785 C C . LEU A 1 94 ? -4.416 -4.733 22.960 1.00 62.66 94 LEU A C 1
ATOM 787 O O . LEU A 1 94 ? -5.361 -4.412 22.239 1.00 62.66 94 LEU A O 1
ATOM 791 N N . SER A 1 95 ? -4.119 -4.078 24.085 1.00 64.62 95 SER A N 1
ATOM 792 C CA . SER A 1 95 ? -4.758 -2.807 24.438 1.00 64.62 95 SER A CA 1
ATOM 793 C C . SER A 1 95 ? -4.263 -1.728 23.481 1.00 64.62 95 SER A C 1
ATOM 795 O O . SER A 1 95 ? -3.280 -1.036 23.741 1.00 64.62 95 SER A O 1
ATOM 797 N N . ILE A 1 96 ? -4.922 -1.602 22.337 1.00 62.91 96 ILE A N 1
ATOM 798 C CA . ILE A 1 96 ? -4.707 -0.479 21.431 1.00 62.91 96 ILE A CA 1
ATOM 799 C C . ILE A 1 96 ? -5.148 0.778 22.192 1.00 62.91 96 ILE A C 1
ATOM 801 O O . ILE A 1 96 ? -6.204 0.778 22.817 1.00 62.91 96 ILE A O 1
ATOM 805 N N . TRP A 1 97 ? -4.304 1.812 22.217 1.00 63.94 97 TRP A N 1
ATOM 806 C CA . TRP A 1 97 ? -4.497 3.025 23.023 1.00 63.94 97 TRP A CA 1
ATOM 807 C C . TRP A 1 97 ? -5.928 3.578 22.967 1.00 63.94 97 TRP A C 1
ATOM 809 O O . TRP A 1 97 ? -6.560 3.546 21.908 1.00 63.94 97 TRP A O 1
ATOM 819 N N . ASN A 1 98 ? -6.358 4.233 24.057 1.00 69.44 98 ASN A N 1
ATOM 820 C CA . ASN A 1 98 ? -7.628 4.969 24.148 1.00 69.44 98 ASN A CA 1
ATOM 821 C C . ASN A 1 98 ? -7.933 5.791 22.884 1.00 69.44 98 ASN A C 1
ATOM 823 O O . ASN A 1 98 ? -9.080 5.870 22.480 1.00 69.44 98 ASN A O 1
ATOM 827 N N . ALA A 1 99 ? -6.932 6.388 22.228 1.00 75.62 99 ALA A N 1
ATOM 828 C CA . ALA A 1 99 ? -7.140 7.192 21.023 1.00 75.62 99 ALA A CA 1
ATOM 829 C C . ALA A 1 99 ? -7.703 6.394 19.827 1.00 75.62 99 ALA A C 1
ATOM 831 O O . ALA A 1 99 ? -8.609 6.885 19.155 1.00 75.62 99 ALA A O 1
ATOM 832 N N . PHE A 1 100 ? -7.197 5.181 19.567 1.00 79.75 100 PHE A N 1
ATOM 833 C CA . PHE A 1 100 ? -7.724 4.324 18.497 1.00 79.75 100 PHE A CA 1
ATOM 834 C C . PHE A 1 100 ? -9.126 3.830 18.849 1.00 79.75 100 PHE A C 1
ATOM 836 O O . PHE A 1 100 ? -10.034 3.909 18.025 1.00 79.75 100 PHE A O 1
ATOM 843 N N . GLU A 1 101 ? -9.322 3.390 20.095 1.00 78.44 101 GLU A N 1
ATOM 844 C CA . GLU A 1 101 ? -10.632 2.953 20.577 1.00 78.44 101 GLU A CA 1
ATOM 845 C C . GLU A 1 101 ? -11.673 4.079 20.481 1.00 78.44 101 GLU A C 1
ATOM 847 O O . GLU A 1 101 ? -12.750 3.879 19.922 1.00 78.44 101 GLU A O 1
ATOM 852 N N . ILE A 1 102 ? -11.344 5.279 20.971 1.00 81.44 102 ILE A N 1
ATOM 853 C CA . ILE A 1 102 ? -12.196 6.473 20.903 1.00 81.44 102 ILE A CA 1
ATOM 854 C C . ILE A 1 102 ? -12.536 6.794 19.449 1.00 81.44 102 ILE A C 1
ATOM 856 O O . ILE A 1 102 ? -13.694 7.078 19.145 1.00 81.44 102 ILE A O 1
ATOM 860 N N . TYR A 1 103 ? -11.554 6.723 18.546 1.00 85.69 103 TYR A N 1
ATOM 861 C CA . TYR A 1 103 ? -11.796 6.928 17.124 1.00 85.69 103 TYR A CA 1
ATOM 862 C C . TYR A 1 103 ? -12.807 5.909 16.590 1.00 85.69 103 TYR A C 1
ATOM 864 O O . TYR A 1 103 ? -13.875 6.307 16.142 1.00 85.69 103 TYR A O 1
ATOM 872 N N . VAL A 1 104 ? -12.553 4.603 16.721 1.00 82.75 104 VAL A N 1
ATOM 873 C CA . VAL A 1 104 ? -13.462 3.551 16.226 1.00 82.75 104 VAL A CA 1
ATOM 874 C C . VAL A 1 104 ? -14.864 3.663 16.847 1.00 82.75 104 VAL A C 1
ATOM 876 O O . VAL A 1 104 ? -15.871 3.512 16.144 1.00 82.75 104 VAL A O 1
ATOM 879 N N . ARG A 1 105 ? -14.959 3.994 18.143 1.00 81.31 105 ARG A N 1
ATOM 880 C CA . ARG A 1 105 ? -16.239 4.242 18.827 1.00 81.31 105 ARG A CA 1
ATOM 881 C C . ARG A 1 105 ? -17.005 5.407 18.199 1.00 81.31 105 ARG A C 1
ATOM 883 O O . ARG A 1 105 ? -18.211 5.263 17.990 1.00 81.31 105 ARG A O 1
ATOM 890 N N . ASN A 1 106 ? -16.326 6.495 17.838 1.00 84.88 106 ASN A N 1
ATOM 891 C CA . ASN A 1 106 ? -16.936 7.693 17.253 1.00 84.88 106 ASN A CA 1
ATOM 892 C C . ASN A 1 106 ? -17.191 7.587 15.737 1.00 84.88 106 ASN A C 1
ATOM 894 O O . ASN A 1 106 ? -18.068 8.275 15.223 1.00 84.88 106 ASN A O 1
ATOM 898 N N . SER A 1 107 ? -16.479 6.713 15.023 1.00 80.75 107 SER A N 1
ATOM 899 C CA . SER A 1 107 ? -16.530 6.612 13.554 1.00 80.75 107 SER A CA 1
ATOM 900 C C . SER A 1 107 ? -17.730 5.830 12.993 1.00 80.75 107 SER A C 1
ATOM 902 O O . SER A 1 107 ? -17.853 5.714 11.778 1.00 80.75 107 SER A O 1
ATOM 904 N N . ASN A 1 108 ? -18.613 5.272 13.838 1.00 81.38 108 ASN A N 1
ATOM 905 C CA . ASN A 1 108 ? -19.756 4.427 13.422 1.00 81.38 108 ASN A CA 1
ATOM 906 C C . ASN A 1 108 ? -19.408 3.322 12.399 1.00 81.38 108 ASN A C 1
ATOM 908 O O . ASN A 1 108 ? -20.216 2.965 11.546 1.00 81.38 108 ASN A O 1
ATOM 912 N N . LEU A 1 109 ? -18.205 2.756 12.516 1.00 84.00 109 LEU A N 1
ATOM 913 C CA . LEU A 1 109 ? -17.742 1.651 11.681 1.00 84.00 109 LEU A CA 1
ATOM 914 C C . LEU A 1 109 ? -18.261 0.317 12.228 1.00 84.00 109 LEU A C 1
ATOM 916 O O . LEU A 1 109 ? -18.196 0.080 13.434 1.00 84.00 109 LEU A O 1
ATOM 920 N N . ASN A 1 110 ? -18.724 -0.552 11.328 1.00 86.12 110 ASN A N 1
ATOM 921 C CA . ASN A 1 110 ? -19.152 -1.921 11.649 1.00 86.12 110 ASN A CA 1
ATOM 922 C C . ASN A 1 110 ? -18.118 -2.972 11.220 1.00 86.12 110 ASN A C 1
ATOM 924 O O . ASN A 1 110 ? -18.138 -4.092 11.717 1.00 86.12 110 ASN A O 1
ATOM 928 N N . VAL A 1 111 ? -17.211 -2.614 10.307 1.00 86.50 111 VAL A N 1
ATOM 929 C CA . VAL A 1 111 ? -16.158 -3.489 9.782 1.00 86.50 111 VAL A CA 1
ATOM 930 C C . VAL A 1 111 ? -14.870 -2.681 9.660 1.00 86.50 111 VAL A C 1
ATOM 932 O O . VAL A 1 111 ? -14.900 -1.530 9.221 1.00 86.50 111 VAL A O 1
ATOM 935 N N . ILE A 1 112 ? -13.749 -3.278 10.056 1.00 85.88 112 ILE A N 1
ATOM 936 C CA . ILE A 1 112 ? -12.396 -2.768 9.818 1.00 85.88 112 ILE A CA 1
ATOM 937 C C . ILE A 1 112 ? -11.652 -3.812 8.996 1.00 85.88 112 ILE A C 1
ATOM 939 O O . ILE A 1 112 ? -11.645 -4.988 9.350 1.00 85.88 112 ILE A O 1
ATOM 943 N N . THR A 1 113 ? -10.981 -3.385 7.934 1.00 85.12 113 THR A N 1
ATOM 944 C CA . THR A 1 113 ? -10.104 -4.257 7.148 1.00 85.12 113 THR A CA 1
ATOM 945 C C . THR A 1 113 ? -8.658 -4.001 7.552 1.00 85.12 113 THR A C 1
ATOM 947 O O . THR A 1 113 ? -8.154 -2.890 7.392 1.00 85.12 113 THR A O 1
ATOM 950 N N . ALA A 1 114 ? -7.982 -5.018 8.087 1.00 82.88 114 ALA A N 1
ATOM 951 C CA . ALA A 1 114 ? -6.539 -4.989 8.290 1.00 82.88 114 ALA A CA 1
ATOM 952 C C . ALA A 1 114 ? -5.837 -5.346 6.977 1.00 82.88 114 ALA A C 1
ATOM 954 O O . ALA A 1 114 ? -6.015 -6.451 6.466 1.00 82.88 114 ALA A O 1
ATOM 955 N N . CYS A 1 115 ? -5.035 -4.416 6.460 1.00 78.69 115 CYS A N 1
ATOM 956 C CA . CYS A 1 115 ? -4.159 -4.628 5.310 1.00 78.69 115 CYS A CA 1
ATOM 957 C C . CYS A 1 115 ? -2.718 -4.751 5.816 1.00 78.69 115 CYS A C 1
ATOM 959 O O . CYS A 1 115 ? -2.189 -3.799 6.390 1.00 78.69 115 CYS A O 1
ATOM 961 N N . CYS A 1 116 ? -2.097 -5.915 5.634 1.00 73.69 116 CYS A N 1
ATOM 962 C CA . CYS A 1 116 ? -0.729 -6.177 6.079 1.00 73.69 116 CYS A CA 1
ATOM 963 C C . CYS A 1 116 ? 0.277 -6.040 4.926 1.00 73.69 116 CYS A C 1
ATOM 965 O O . CYS A 1 116 ? -0.066 -6.256 3.766 1.00 73.69 116 CYS A O 1
ATOM 967 N N . ASP A 1 117 ? 1.543 -5.764 5.250 1.00 66.69 117 ASP A N 1
ATOM 968 C CA . ASP A 1 117 ? 2.624 -5.578 4.262 1.00 66.69 117 ASP A CA 1
ATOM 969 C C . ASP A 1 117 ? 2.906 -6.823 3.401 1.00 66.69 117 ASP A C 1
ATOM 971 O O . ASP A 1 117 ? 3.469 -6.727 2.315 1.00 66.69 117 ASP A O 1
ATOM 975 N N . ASN A 1 118 ? 2.503 -8.007 3.867 1.00 72.62 118 ASN A N 1
ATOM 976 C CA . ASN A 1 118 ? 2.565 -9.261 3.109 1.00 72.62 118 ASN A CA 1
ATOM 977 C C . ASN A 1 118 ? 1.403 -9.419 2.102 1.00 72.62 118 ASN A C 1
ATOM 979 O O . ASN A 1 118 ? 1.242 -10.488 1.517 1.00 72.62 118 ASN A O 1
ATOM 983 N N . GLY A 1 119 ? 0.560 -8.394 1.949 1.00 64.12 119 GLY A N 1
ATOM 984 C CA . GLY A 1 119 ? -0.604 -8.384 1.071 1.00 64.12 119 GLY A CA 1
ATOM 985 C C . GLY A 1 119 ? -1.834 -9.117 1.607 1.00 64.12 119 GLY A C 1
ATOM 986 O O . GLY A 1 119 ? -2.856 -9.147 0.920 1.00 64.12 119 GLY A O 1
ATOM 987 N N . THR A 1 120 ? -1.788 -9.697 2.814 1.00 75.44 120 THR A N 1
ATOM 988 C CA . THR A 1 120 ? -2.981 -10.324 3.400 1.00 75.44 120 THR A CA 1
ATOM 989 C C . THR A 1 120 ? -3.989 -9.275 3.850 1.00 75.44 120 THR A C 1
ATOM 991 O O . THR A 1 120 ? -3.615 -8.245 4.421 1.00 75.44 120 THR A O 1
ATOM 994 N N . LYS A 1 121 ? -5.272 -9.581 3.636 1.00 77.31 121 LYS A N 1
ATOM 995 C CA . LYS A 1 121 ? -6.407 -8.792 4.115 1.00 77.31 121 LYS A CA 1
ATOM 996 C C . LYS A 1 121 ? -7.221 -9.615 5.095 1.00 77.31 121 LYS A C 1
ATOM 998 O O . LYS A 1 121 ? -7.594 -10.745 4.782 1.00 77.31 121 LYS A O 1
ATOM 1003 N N . THR A 1 122 ? -7.553 -9.012 6.227 1.00 85.25 122 THR A N 1
ATOM 1004 C CA . THR A 1 122 ? -8.456 -9.617 7.206 1.00 85.25 122 THR A CA 1
ATOM 1005 C C . THR A 1 122 ? -9.551 -8.626 7.550 1.00 85.25 122 THR A C 1
ATOM 1007 O O . THR A 1 122 ? -9.280 -7.551 8.085 1.00 85.25 122 THR A O 1
ATOM 1010 N N . GLU A 1 123 ? -10.793 -8.984 7.244 1.00 86.69 123 GLU A N 1
ATOM 1011 C CA . GLU A 1 123 ? -11.956 -8.229 7.699 1.00 86.69 123 GLU A CA 1
ATOM 1012 C C . GLU A 1 123 ? -12.282 -8.588 9.146 1.00 86.69 123 GLU A C 1
ATOM 1014 O O . GLU A 1 123 ? -12.350 -9.757 9.526 1.00 86.69 123 GLU A O 1
ATOM 1019 N N . MET A 1 124 ? -12.492 -7.561 9.958 1.00 83.88 124 MET A N 1
ATOM 1020 C CA . MET A 1 124 ? -12.793 -7.671 11.376 1.00 83.88 124 MET A CA 1
ATOM 1021 C C . MET A 1 124 ? -14.116 -6.969 11.644 1.00 83.88 124 MET A C 1
ATOM 1023 O O . MET A 1 124 ? -14.269 -5.777 11.372 1.00 83.88 124 MET A O 1
ATOM 1027 N N . GLN A 1 125 ? -15.077 -7.710 12.190 1.00 85.12 125 GLN A N 1
ATOM 1028 C CA . GLN A 1 125 ? -16.340 -7.138 12.643 1.00 85.12 125 GLN A CA 1
ATOM 1029 C C . GLN A 1 125 ? -16.093 -6.291 13.894 1.00 85.12 125 GLN A C 1
ATOM 1031 O O . GLN A 1 125 ? -15.435 -6.731 14.837 1.00 85.12 125 GLN A O 1
ATOM 1036 N N . VAL A 1 126 ? -16.635 -5.077 13.909 1.00 83.19 126 VAL A N 1
ATOM 1037 C CA . VAL A 1 126 ? -16.542 -4.166 15.049 1.00 83.19 126 VAL A CA 1
ATOM 1038 C C . VAL A 1 126 ? -17.768 -4.362 15.926 1.00 83.19 126 VAL A C 1
ATOM 1040 O O . VAL A 1 126 ? -18.874 -3.956 15.575 1.00 83.19 126 VAL A O 1
ATOM 1043 N N . ALA A 1 127 ? -17.567 -4.957 17.098 1.00 80.00 127 ALA A N 1
ATOM 1044 C CA . ALA A 1 127 ? -18.580 -5.008 18.142 1.00 80.00 127 ALA A CA 1
ATOM 1045 C C . ALA A 1 127 ? -18.319 -3.898 19.168 1.00 80.00 127 ALA A C 1
ATOM 1047 O O . ALA A 1 127 ? -17.228 -3.803 19.729 1.00 80.00 127 ALA A O 1
ATOM 1048 N N . LYS A 1 128 ? -19.328 -3.062 19.433 1.00 76.75 128 LYS A N 1
ATOM 1049 C CA . LYS A 1 128 ? -19.296 -2.080 20.524 1.00 76.75 128 LYS A CA 1
ATOM 1050 C C . LYS A 1 128 ? -20.041 -2.664 21.719 1.00 76.75 128 LYS A C 1
ATOM 1052 O O . LYS A 1 128 ? -21.223 -2.979 21.607 1.00 76.75 128 LYS A O 1
ATOM 1057 N N . GLN A 1 129 ? -19.359 -2.806 22.849 1.00 71.81 129 GLN A N 1
ATOM 1058 C CA . GLN A 1 129 ? -19.980 -3.160 24.124 1.00 71.81 129 GLN A CA 1
ATOM 1059 C C . GLN A 1 129 ? -19.511 -2.207 25.222 1.00 71.81 129 GLN A C 1
ATOM 1061 O O . GLN A 1 129 ? -18.370 -1.732 25.216 1.00 71.81 129 GLN A O 1
ATOM 1066 N N . ASP A 1 130 ? -20.417 -1.934 26.157 1.00 70.00 130 ASP A N 1
ATOM 1067 C CA . ASP A 1 130 ? -20.141 -1.120 27.344 1.00 70.00 130 ASP A CA 1
ATOM 1068 C C . ASP A 1 130 ? -19.493 -1.943 28.467 1.00 70.00 130 ASP A C 1
ATOM 1070 O O . ASP A 1 130 ? -18.830 -1.387 29.337 1.00 70.00 130 ASP A O 1
ATOM 1074 N N . ASN A 1 131 ? -19.630 -3.274 28.417 1.00 65.25 131 ASN A N 1
ATOM 1075 C CA . ASN A 1 131 ? -19.020 -4.204 29.363 1.00 65.25 131 ASN A CA 1
ATOM 1076 C C . ASN A 1 131 ? -17.949 -5.058 28.664 1.00 65.25 131 ASN A C 1
ATOM 1078 O O . ASN A 1 131 ? -18.189 -5.514 27.545 1.00 65.25 131 ASN A O 1
ATOM 1082 N N . PRO A 1 132 ? -16.792 -5.318 29.300 1.00 61.19 132 PRO A N 1
ATOM 1083 C CA . PRO A 1 132 ? -15.780 -6.213 28.748 1.00 61.19 132 PRO A CA 1
ATOM 1084 C C . PRO A 1 132 ? -16.332 -7.640 28.612 1.00 61.19 132 PRO A C 1
ATOM 1086 O O . PRO A 1 132 ? -17.038 -8.137 29.493 1.00 61.19 132 PRO A O 1
ATOM 1089 N N . PHE A 1 133 ? -16.009 -8.309 27.506 1.00 60.47 133 PHE A N 1
ATOM 1090 C CA . PHE A 1 133 ? -16.392 -9.700 27.279 1.00 60.47 133 PHE A CA 1
ATOM 1091 C C . PHE A 1 133 ? -15.482 -10.649 28.062 1.00 60.47 133 PHE A C 1
ATOM 1093 O O . PHE A 1 133 ? -14.299 -10.388 28.280 1.00 60.47 133 PHE A O 1
ATOM 1100 N N . TRP A 1 134 ? -16.047 -11.777 28.485 1.00 49.41 134 TRP A N 1
ATOM 1101 C CA . TRP A 1 134 ? -15.294 -12.847 29.125 1.00 49.41 134 TRP A CA 1
ATOM 1102 C C . TRP A 1 134 ? -14.563 -13.621 28.028 1.00 49.41 134 TRP A C 1
ATOM 1104 O O . TRP A 1 134 ? -15.197 -14.333 27.252 1.00 49.41 134 TRP A O 1
ATOM 1114 N N . MET A 1 135 ? -13.242 -13.466 27.934 1.00 53.16 135 MET A N 1
ATOM 1115 C CA . MET A 1 135 ? -12.424 -14.315 27.070 1.00 53.16 135 MET A CA 1
ATOM 1116 C C . MET A 1 135 ? -11.952 -15.542 27.833 1.00 53.16 135 MET A C 1
ATOM 1118 O O . MET A 1 135 ? -11.272 -15.432 28.851 1.00 53.16 135 MET A O 1
ATOM 1122 N N . THR A 1 136 ? -12.246 -16.716 27.294 1.00 46.16 136 THR A N 1
ATOM 1123 C CA . THR A 1 136 ? -11.442 -17.905 27.564 1.00 46.16 136 THR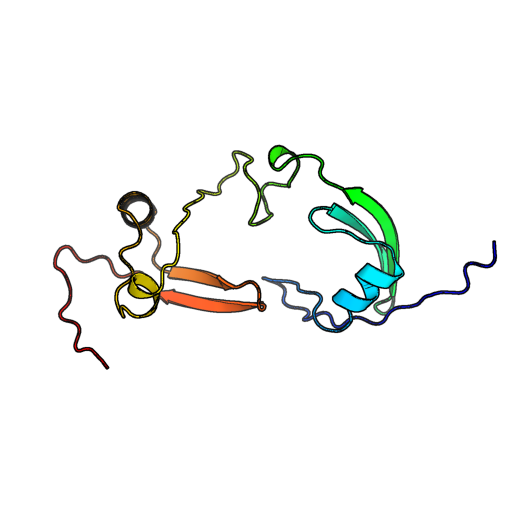 A CA 1
ATOM 1124 C C . THR A 1 136 ? -10.225 -17.846 26.652 1.00 46.16 136 THR A C 1
ATOM 1126 O O . THR A 1 136 ? -10.385 -17.824 25.432 1.00 46.16 136 THR A O 1
ATOM 1129 N N . ALA A 1 137 ? -9.025 -17.787 27.231 1.00 43.69 137 ALA A N 1
ATOM 1130 C CA . ALA A 1 137 ? -7.798 -17.998 26.471 1.00 43.69 137 ALA A CA 1
ATOM 1131 C C . ALA A 1 137 ? -7.884 -19.364 25.764 1.00 43.69 137 ALA A C 1
ATOM 1133 O O . ALA A 1 137 ? -8.228 -20.357 26.411 1.00 43.69 137 ALA A O 1
ATOM 1134 N N . LEU A 1 138 ? -7.642 -19.379 24.451 1.00 41.25 138 LEU A N 1
ATOM 1135 C CA . LEU A 1 138 ? -7.427 -20.599 23.669 1.00 41.25 138 LEU A CA 1
ATOM 1136 C C . LEU A 1 138 ? -5.942 -20.957 23.688 1.00 41.25 138 LEU A C 1
ATOM 1138 O O . LEU A 1 138 ? -5.125 -20.020 23.538 1.00 41.25 138 LEU A O 1
#

Radius of gyration: 20.42 Å; chains: 1; bounding box: 44×36×56 Å

Foldseek 3Di:
DPPPDPPFDWDWPPDPVDIDTDPRPVVVCVVVVNDPAKDWDWDDPDPPDIDTPDIGHDPDLCVRDPPDPSHPHPDPDDDADDDDDPVQVPDPDNPRDPVVVVCVVPVPDQWDWDQDPNRDIDIDGDDDDPDDDDDDDD

pLDDT: mean 77.25, std 12.61, range [34.81, 92.62]

Organism: Trifolium pratense (NCBI:txid57577)